Protein AF-A0A957LU60-F1 (afdb_monomer_lite)

Sequence (179 aa):
YGSWAEQVRGLVDQGLTSDADEWSALLQDFNEFRPDDMVVLGPYKIDQDSITESQMILNKNESSFMADWVNFDRIVNFNGETPDVTPLVLARQVDYATHGFPPATESQFIADGTRIIRGPLYTGPALYFNHAIHPFELPEFRQAMAYIIDRDENGFVSLAESGKRQVYMAGFADSVAEA

Radius of gyration: 26.27 Å; chains: 1; bounding box: 51×57×59 Å

Secondary structure (DSSP, 8-state):
-HH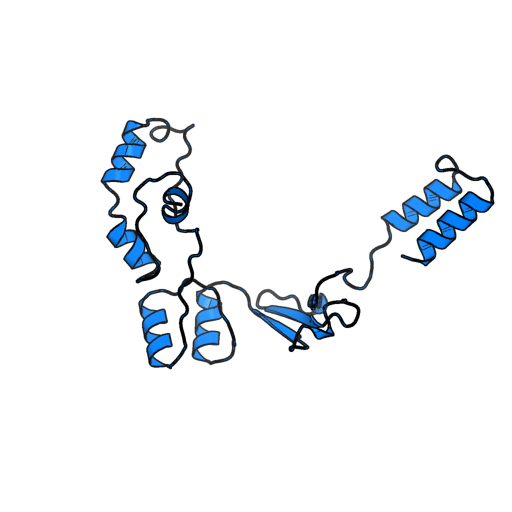HHHHHHHHHHTT--TTSHHHHHHHHHHHH---SS---SSSEEEEGGG--SSEEEEEE-TTSTTGGG---SEEEEE---HHHHHHHHHTT--S-------HHHHHHHHHTTPPP-----S--------TTSTTTT-HHHHHHHHHHS-HHHHHHHHHGGG----SS-SSS-HHHH--

pLDDT: mean 91.32, std 5.15, range [60.38, 97.81]

Foldseek 3Di:
DVVLVVLVVVCVVVVHDCPDPSNVVSVVVVVVDDDPADDDQDQWGWPPVQDDLFWTKIAGDPPHPCVVVDDDRMDIGTDQDQVSCLVCLVVVVDPDHDDQHFPVSVVVCVVVVNDDDQDDPFDDDDDDADLVDPPSVDPVVVVVVVVVDPQVVVQCRRRNVNRDGDDPPPVTHVVVVVD

Structure (mmCIF, N/CA/C/O backbone):
data_AF-A0A957LU60-F1
#
_entry.id   AF-A0A957LU60-F1
#
loop_
_atom_site.group_PDB
_atom_site.id
_atom_site.type_symbol
_atom_site.label_atom_id
_atom_site.label_alt_id
_atom_site.label_comp_id
_atom_site.label_asym_id
_atom_site.label_entity_id
_atom_site.label_seq_id
_atom_site.pdbx_PDB_ins_code
_atom_site.Cartn_x
_atom_site.Cartn_y
_atom_site.Cartn_z
_atom_site.occupancy
_atom_site.B_iso_or_equiv
_atom_site.auth_seq_id
_atom_site.auth_comp_id
_atom_site.auth_asym_id
_atom_site.auth_atom_id
_atom_site.pdbx_PDB_model_num
ATOM 1 N N . TYR A 1 1 ? -16.561 10.177 22.630 1.00 78.06 1 TYR A N 1
ATOM 2 C CA . TYR A 1 1 ? -16.797 11.636 22.555 1.00 78.06 1 TYR A CA 1
ATOM 3 C C . TYR A 1 1 ? -18.117 12.117 23.168 1.00 78.06 1 TYR A C 1
ATOM 5 O O . TYR A 1 1 ? -18.241 13.317 23.366 1.00 78.06 1 TYR A O 1
ATOM 13 N N . GLY A 1 2 ? -19.085 11.245 23.498 1.00 83.19 2 GLY A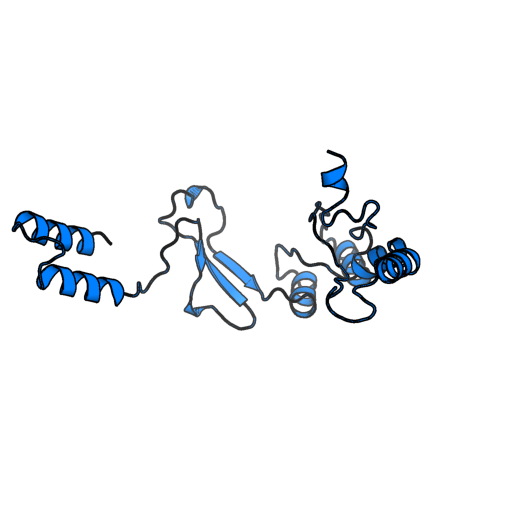 N 1
ATOM 14 C CA . GLY A 1 2 ? -20.378 11.680 24.061 1.00 83.19 2 GLY A CA 1
ATOM 15 C C . GLY A 1 2 ? -20.275 12.495 25.357 1.00 83.19 2 GLY A C 1
ATOM 16 O O . GLY A 1 2 ? -20.924 13.527 25.467 1.00 83.19 2 GLY A O 1
ATOM 17 N N . SER A 1 3 ? -19.383 12.109 26.274 1.00 88.62 3 SER A N 1
ATOM 18 C CA . SER A 1 3 ? -19.148 12.829 27.536 1.00 88.62 3 SER A CA 1
ATOM 19 C C . SER A 1 3 ? -18.702 14.282 27.334 1.00 88.62 3 SER A C 1
ATOM 21 O O . SER A 1 3 ? -19.222 15.177 27.989 1.00 88.62 3 SER A O 1
ATOM 23 N N . TRP A 1 4 ? -17.790 14.542 26.391 1.00 92.38 4 TRP A N 1
ATOM 24 C CA . TRP A 1 4 ? -17.350 15.902 26.053 1.00 92.38 4 TRP A CA 1
ATOM 25 C C . TRP A 1 4 ? -18.505 16.753 25.515 1.00 92.38 4 TRP A C 1
ATOM 27 O O . TRP A 1 4 ? -18.667 17.904 25.908 1.00 92.38 4 TRP A O 1
ATOM 37 N N . ALA A 1 5 ? -19.351 16.173 24.658 1.00 92.25 5 ALA A N 1
ATOM 38 C CA . ALA A 1 5 ? -20.526 16.862 24.131 1.00 92.25 5 ALA A CA 1
ATOM 39 C C . ALA A 1 5 ? -21.562 17.177 25.227 1.00 92.25 5 ALA A C 1
ATOM 41 O O . ALA A 1 5 ? -22.193 18.232 25.186 1.00 92.25 5 ALA A O 1
ATOM 42 N N . GLU A 1 6 ? -21.731 16.291 26.211 1.00 95.88 6 GLU A N 1
ATOM 43 C CA . GLU A 1 6 ? -22.584 16.528 27.382 1.00 95.88 6 GLU A CA 1
ATOM 44 C C . GLU A 1 6 ? -22.034 17.645 28.277 1.00 95.88 6 GLU A C 1
ATOM 46 O O . GLU A 1 6 ? -22.800 18.504 28.709 1.00 95.88 6 GLU A O 1
ATOM 51 N N . GLN A 1 7 ? -20.717 17.690 28.498 1.00 94.50 7 GLN A N 1
ATOM 52 C CA . GLN A 1 7 ? -20.067 18.752 29.275 1.00 94.50 7 GLN A CA 1
ATOM 53 C C . GLN A 1 7 ? -20.200 20.118 28.590 1.00 94.50 7 GLN A C 1
ATOM 55 O O . GLN A 1 7 ? -20.608 21.082 29.233 1.00 94.50 7 GLN A O 1
ATOM 60 N N . VAL A 1 8 ? -19.973 20.188 27.271 1.00 94.69 8 VAL A N 1
ATOM 61 C CA . VAL A 1 8 ? -20.220 21.408 26.483 1.00 94.69 8 VAL A CA 1
ATOM 62 C C . VAL A 1 8 ? -21.684 21.838 26.590 1.00 94.69 8 VAL A C 1
ATOM 64 O O . VAL A 1 8 ? -21.963 23.011 26.826 1.00 94.69 8 VAL A O 1
ATOM 67 N N . ARG A 1 9 ? -22.635 20.901 26.462 1.00 94.69 9 ARG A N 1
ATOM 68 C CA . ARG A 1 9 ? -24.067 21.206 26.603 1.00 94.69 9 ARG A CA 1
ATOM 69 C C . ARG A 1 9 ? -24.390 21.784 27.981 1.00 94.69 9 ARG A C 1
ATOM 71 O O . ARG A 1 9 ? -25.103 22.774 28.054 1.00 94.69 9 ARG A O 1
ATOM 78 N N . GLY A 1 10 ? -23.809 21.231 29.046 1.00 96.38 10 GLY A N 1
ATOM 79 C CA . GLY A 1 10 ? -23.979 21.745 30.404 1.00 96.38 10 GLY A CA 1
ATOM 80 C C . GLY A 1 10 ? -23.480 23.183 30.587 1.00 96.38 10 GLY A C 1
ATOM 81 O O . GLY A 1 10 ? -24.104 23.939 31.328 1.00 96.38 10 GLY A O 1
ATOM 82 N N . LEU A 1 11 ? -22.397 23.582 29.908 1.00 95.12 11 LEU A N 1
ATOM 83 C CA . LEU A 1 11 ? -21.920 24.973 29.910 1.00 95.12 11 LEU A CA 1
ATOM 84 C C . LEU A 1 11 ? -22.889 25.896 29.157 1.00 95.12 11 LEU A C 1
ATOM 86 O O . LEU A 1 11 ? -23.245 26.963 29.658 1.00 95.12 11 LEU A O 1
ATOM 90 N N . VAL A 1 12 ? -23.374 25.457 27.992 1.00 95.94 12 VAL A N 1
ATOM 91 C CA . VAL A 1 12 ? -24.359 26.210 27.197 1.00 95.94 12 VAL A CA 1
ATOM 92 C C . VAL A 1 12 ? -25.669 26.405 27.967 1.00 95.94 12 VAL A C 1
ATOM 94 O O . VAL A 1 12 ? -26.209 27.510 27.975 1.00 95.94 12 VAL A O 1
ATOM 97 N N . ASP A 1 13 ? -26.159 25.376 28.662 1.00 97.00 13 ASP A N 1
ATOM 98 C CA . ASP A 1 13 ? -27.391 25.443 29.463 1.00 97.00 13 ASP A CA 1
ATOM 99 C C . ASP A 1 13 ? -27.270 26.421 30.651 1.00 97.00 13 ASP A C 1
ATOM 101 O O . ASP A 1 13 ? -28.270 26.965 31.119 1.00 97.00 13 ASP A O 1
ATOM 105 N N . GLN A 1 14 ? -26.045 26.696 31.110 1.00 95.62 14 GLN A N 1
ATOM 106 C CA . GLN A 1 14 ? -25.737 27.719 32.119 1.00 95.62 14 GLN A CA 1
ATOM 107 C C . GLN A 1 14 ? -25.592 29.132 31.525 1.00 95.62 14 GLN A C 1
ATOM 109 O O . GLN A 1 14 ? -25.367 30.091 32.261 1.00 95.62 14 GLN A O 1
ATOM 114 N N . GLY A 1 15 ? -25.726 29.282 30.204 1.00 95.75 15 GLY A N 1
ATOM 115 C CA . GLY A 1 15 ? -25.523 30.543 29.491 1.00 95.75 15 GLY A CA 1
ATOM 116 C C . GLY A 1 15 ? -24.051 30.921 29.301 1.00 95.75 15 GLY A C 1
ATOM 117 O O . GLY A 1 15 ? -23.767 32.050 28.897 1.00 95.75 15 GLY A O 1
ATOM 118 N N . LEU A 1 16 ? -23.120 30.005 29.585 1.00 95.50 16 LEU A N 1
ATOM 119 C CA . LEU A 1 16 ? -21.695 30.216 29.353 1.00 95.50 16 LEU A CA 1
ATOM 120 C C . LEU A 1 16 ? -21.378 30.061 27.862 1.00 95.50 16 LEU A C 1
ATOM 122 O O . LEU A 1 16 ? -22.002 29.282 27.139 1.00 95.50 16 LEU A O 1
ATOM 126 N N . THR A 1 17 ? -20.396 30.828 27.400 1.00 93.12 17 THR A N 1
ATOM 127 C CA . THR A 1 17 ? -19.937 30.834 26.005 1.00 93.12 17 THR A CA 1
ATOM 128 C C . THR A 1 17 ? -18.465 30.435 25.935 1.00 93.12 17 THR A C 1
ATOM 130 O O . THR A 1 17 ? -17.842 30.167 26.962 1.00 93.12 17 THR A O 1
ATOM 133 N N . SER A 1 18 ? -17.888 30.419 24.731 1.00 90.31 18 SER A N 1
ATOM 134 C CA . SER A 1 18 ? -16.467 30.120 24.518 1.00 90.31 18 SER A CA 1
ATOM 135 C C . SER A 1 18 ? -15.497 31.070 25.224 1.00 90.31 18 SER A C 1
ATOM 137 O O . SER A 1 18 ? -14.320 30.744 25.324 1.00 90.31 18 SER A O 1
ATOM 139 N N . ASP A 1 19 ? -15.980 32.216 25.706 1.00 93.31 19 ASP A N 1
ATOM 140 C CA . ASP A 1 19 ? -15.178 33.209 26.425 1.00 93.31 19 ASP A CA 1
ATOM 141 C C . ASP A 1 19 ? -15.078 32.918 27.934 1.00 93.31 19 ASP A C 1
ATOM 143 O O . ASP A 1 19 ? -14.354 33.610 28.645 1.00 93.31 19 ASP A O 1
ATOM 147 N N . ALA A 1 20 ? -15.818 31.925 28.441 1.00 95.06 20 ALA A N 1
ATOM 148 C CA . ALA A 1 20 ? -15.781 31.538 29.847 1.00 95.06 20 ALA A CA 1
ATOM 149 C C . ALA A 1 20 ? -14.517 30.725 30.179 1.00 95.06 20 ALA A C 1
ATOM 151 O O . ALA A 1 20 ? -14.066 29.889 29.384 1.00 95.06 20 ALA A O 1
ATOM 152 N N . ASP A 1 21 ? -13.979 30.915 31.385 1.00 96.56 21 ASP A N 1
ATOM 153 C CA . ASP A 1 21 ? -12.805 30.178 31.869 1.00 96.56 21 ASP A CA 1
ATOM 154 C C . ASP A 1 21 ? -13.079 28.663 31.901 1.00 96.56 21 ASP A C 1
ATOM 156 O O . ASP A 1 21 ? -12.226 27.861 31.519 1.00 96.56 21 ASP A O 1
ATOM 160 N N . GLU A 1 22 ? -14.300 28.257 32.266 1.00 94.69 22 GLU A N 1
ATOM 161 C CA . GLU A 1 22 ? -14.736 26.858 32.293 1.00 94.69 22 GLU A CA 1
ATOM 162 C C . GLU A 1 22 ? -14.740 26.221 30.899 1.00 94.69 22 GLU A C 1
ATOM 164 O O . GLU A 1 22 ? -14.412 25.042 30.748 1.00 94.69 22 GLU A O 1
ATOM 169 N N . TRP A 1 23 ? -15.080 26.997 29.866 1.00 94.88 23 TRP A N 1
ATOM 170 C CA . TRP A 1 23 ? -15.023 26.523 28.486 1.00 94.88 23 TRP A CA 1
ATOM 171 C C . TRP A 1 23 ? -13.579 26.326 28.033 1.00 94.88 23 TRP A C 1
ATOM 173 O O . TRP A 1 23 ? -13.253 25.322 27.398 1.00 94.88 23 TRP A O 1
ATOM 183 N N . SER A 1 24 ? -12.704 27.271 28.380 1.00 95.12 24 SER A N 1
ATOM 184 C CA . SER A 1 24 ? -11.277 27.195 28.061 1.00 95.12 24 SER A CA 1
ATOM 185 C C . SER A 1 24 ? -10.608 25.994 28.734 1.00 95.12 24 SER A C 1
ATOM 187 O O . SER A 1 24 ? -9.848 25.280 28.080 1.00 95.12 24 SER A O 1
ATOM 189 N N . ALA A 1 25 ? -10.947 25.717 29.998 1.00 95.75 25 ALA A N 1
ATOM 190 C CA . ALA A 1 25 ? -10.473 24.538 30.722 1.00 95.75 25 ALA A CA 1
ATOM 191 C C . ALA A 1 25 ? -10.949 23.232 30.064 1.00 95.75 25 ALA A C 1
ATOM 193 O O . ALA A 1 25 ? -10.142 22.352 29.778 1.00 95.75 25 ALA A O 1
ATOM 194 N N . LEU A 1 26 ? -12.239 23.139 29.722 1.00 95.31 26 LEU A N 1
ATOM 195 C CA . LEU A 1 26 ? -12.796 21.969 29.040 1.00 95.31 26 LEU A CA 1
ATOM 196 C C . LEU A 1 26 ? -12.122 21.706 27.683 1.00 95.31 26 LEU A C 1
ATOM 198 O O . LEU A 1 26 ? -11.855 20.561 27.317 1.00 95.31 26 LEU A O 1
ATOM 202 N N . LEU A 1 27 ? -11.848 22.771 26.926 1.00 94.12 27 LEU A N 1
ATOM 203 C CA . LEU A 1 27 ? -11.143 22.681 25.652 1.00 94.12 27 LEU A CA 1
ATOM 204 C C . LEU A 1 27 ? -9.693 22.217 25.841 1.00 94.12 27 LEU A C 1
ATOM 206 O O . LEU A 1 27 ? -9.197 21.442 25.023 1.00 94.12 27 LEU A O 1
ATOM 210 N N . GLN A 1 28 ? -9.014 22.677 26.893 1.00 95.81 28 GLN A N 1
ATOM 211 C CA . GLN A 1 28 ? -7.673 22.209 27.226 1.00 95.81 28 GLN A CA 1
ATOM 212 C C . GLN A 1 28 ? -7.681 20.706 27.527 1.00 95.81 28 GLN A C 1
ATOM 214 O O . GLN A 1 28 ? -6.943 19.965 26.877 1.00 95.81 28 GLN A O 1
ATOM 219 N N . ASP A 1 29 ? -8.571 20.250 28.409 1.00 94.69 29 ASP A N 1
ATOM 220 C CA . ASP A 1 29 ? -8.698 18.832 28.757 1.00 94.69 29 ASP A CA 1
ATOM 221 C C . ASP A 1 29 ? -8.995 17.973 27.514 1.00 94.69 29 ASP A C 1
ATOM 223 O O . ASP A 1 29 ? -8.408 16.907 27.310 1.00 94.69 29 ASP A O 1
ATOM 227 N N . PHE A 1 30 ? -9.865 18.460 26.624 1.00 93.44 30 PHE A N 1
ATOM 228 C CA . PHE A 1 30 ? -10.160 17.791 25.359 1.00 93.44 30 PHE A CA 1
ATOM 229 C C . PHE A 1 30 ? -8.946 17.725 24.420 1.00 93.44 30 PHE A C 1
ATOM 231 O O . PHE A 1 30 ? -8.723 16.706 23.766 1.00 93.44 30 PHE A O 1
ATOM 238 N N . ASN A 1 31 ? -8.146 18.790 24.345 1.00 93.00 31 ASN A N 1
ATOM 239 C CA . ASN A 1 31 ? -6.935 18.824 23.523 1.00 93.00 31 ASN A CA 1
ATOM 240 C C . ASN A 1 31 ? -5.818 17.931 24.082 1.00 93.00 31 ASN A C 1
ATOM 242 O O . ASN A 1 31 ? -4.965 17.459 23.323 1.00 93.00 31 ASN A O 1
ATOM 246 N N . GLU A 1 32 ? -5.807 17.688 25.389 1.00 94.62 32 GLU A N 1
ATOM 247 C CA . GLU A 1 32 ? -4.876 16.777 26.059 1.00 94.62 32 GLU A CA 1
ATOM 248 C C . GLU A 1 32 ? -5.330 15.315 25.969 1.00 94.62 32 GLU A C 1
ATOM 250 O O . GLU A 1 32 ? -4.492 14.412 25.952 1.00 94.62 32 GLU A O 1
ATOM 255 N N . PHE A 1 33 ? -6.632 15.068 25.808 1.00 91.44 33 PHE A N 1
ATOM 256 C CA . PHE A 1 33 ? -7.184 13.727 25.656 1.00 91.44 33 PHE A CA 1
ATOM 257 C C . PHE A 1 33 ? -6.538 12.966 24.487 1.00 91.44 33 PHE A C 1
ATOM 259 O O . PHE A 1 33 ? -6.478 13.424 23.340 1.00 91.44 33 PHE A O 1
ATOM 266 N N . ARG A 1 34 ? -6.055 11.760 24.780 1.00 89.00 34 ARG A N 1
ATOM 267 C CA . ARG A 1 34 ? -5.577 10.783 23.800 1.00 89.00 34 ARG A CA 1
ATOM 268 C C . ARG A 1 34 ? -6.426 9.524 23.974 1.00 89.00 34 ARG A C 1
ATOM 270 O O . ARG A 1 34 ? -6.395 8.953 25.058 1.00 89.00 34 ARG A O 1
ATOM 277 N N . PRO A 1 35 ? -7.227 9.122 22.973 1.00 86.31 35 PRO A N 1
ATOM 278 C CA . PRO A 1 35 ? -7.961 7.864 23.042 1.00 86.31 35 PRO A CA 1
ATOM 279 C C . PRO A 1 35 ? -7.003 6.675 23.192 1.00 86.31 35 PRO A C 1
ATOM 281 O O . PRO A 1 35 ? -6.009 6.612 22.472 1.00 86.31 35 PRO A O 1
ATOM 284 N N . ASP A 1 36 ? -7.336 5.724 24.068 1.00 84.06 36 ASP A N 1
ATOM 285 C CA . ASP A 1 36 ? -6.558 4.485 24.235 1.00 84.06 36 ASP A CA 1
ATOM 286 C C . ASP A 1 36 ? -6.695 3.544 23.025 1.00 84.06 36 ASP A C 1
ATOM 288 O O . ASP A 1 36 ? -5.788 2.781 22.707 1.00 84.06 36 ASP A O 1
ATOM 292 N N . ASP A 1 37 ? -7.836 3.609 22.332 1.00 85.56 37 ASP A N 1
ATOM 293 C CA . ASP A 1 37 ? -8.132 2.810 21.143 1.00 85.56 37 ASP A CA 1
ATOM 294 C C . ASP A 1 37 ? -8.248 3.698 19.897 1.00 85.56 37 ASP A C 1
ATOM 296 O O . ASP A 1 37 ? -8.671 4.858 19.948 1.00 85.56 37 ASP A O 1
ATOM 300 N N . MET A 1 38 ? -7.896 3.135 18.746 1.00 87.44 38 MET A N 1
ATOM 301 C CA . MET A 1 38 ? -7.891 3.848 17.481 1.00 87.44 38 MET A CA 1
ATOM 302 C C . MET A 1 38 ? -9.325 4.133 17.006 1.00 87.44 38 MET A C 1
ATOM 304 O O . MET A 1 38 ? -10.141 3.230 16.797 1.00 87.44 38 MET A O 1
ATOM 308 N N . VAL A 1 39 ? -9.625 5.412 16.770 1.00 87.94 39 VAL A N 1
ATOM 309 C CA . VAL A 1 39 ? -10.921 5.853 16.239 1.00 87.94 39 VAL A CA 1
ATOM 310 C C . VAL A 1 39 ? -10.889 5.791 14.714 1.00 87.94 39 VAL A C 1
ATOM 312 O O . VAL A 1 39 ? -10.329 6.665 14.057 1.00 87.94 39 VAL A O 1
ATOM 315 N N . VAL A 1 40 ? -11.510 4.761 14.140 1.00 91.12 40 VAL A N 1
ATOM 316 C CA . VAL A 1 40 ? -11.615 4.576 12.684 1.00 91.12 40 VAL A CA 1
ATOM 317 C C . VAL A 1 40 ? -13.019 4.183 12.263 1.00 91.12 40 VAL A C 1
ATOM 319 O O . VAL A 1 40 ? -13.752 3.519 12.994 1.00 91.12 40 VAL A O 1
ATOM 322 N N . LEU A 1 41 ? -13.369 4.576 11.039 1.00 92.38 41 LEU A N 1
ATOM 323 C CA . LEU A 1 41 ? -14.628 4.212 10.393 1.00 92.38 41 LEU A CA 1
ATOM 324 C C . LEU A 1 41 ? -14.527 2.886 9.620 1.00 92.38 41 LEU A C 1
ATOM 326 O O . LEU A 1 41 ? -15.527 2.190 9.446 1.00 92.38 41 LEU A O 1
ATOM 330 N N . GLY A 1 42 ? -13.324 2.548 9.149 1.00 95.12 42 GLY A N 1
ATOM 331 C CA . GLY A 1 42 ? -13.076 1.367 8.327 1.00 95.12 42 GLY A CA 1
ATOM 332 C C . GLY A 1 42 ? -13.306 0.039 9.062 1.00 95.12 42 GLY A C 1
ATOM 333 O O . GLY A 1 42 ? -13.430 0.021 10.292 1.00 95.12 42 GLY A O 1
ATOM 334 N N . PRO A 1 43 ? -13.337 -1.079 8.314 1.00 96.88 43 PRO A N 1
ATOM 335 C CA . PRO A 1 43 ? -13.664 -2.403 8.843 1.00 96.88 43 PRO A CA 1
ATOM 336 C C . PRO A 1 43 ? -12.571 -3.022 9.720 1.00 96.88 43 PRO A C 1
ATOM 338 O O . PRO A 1 43 ? -12.817 -4.061 10.321 1.00 96.88 43 PRO A O 1
ATOM 341 N N . TYR A 1 44 ? -11.388 -2.411 9.821 1.00 96.81 44 TYR A N 1
ATOM 342 C CA . TYR A 1 44 ? -10.284 -2.908 10.640 1.00 96.81 44 TYR A CA 1
ATOM 343 C C . TYR A 1 44 ? -9.610 -1.786 11.429 1.00 96.81 44 TYR A C 1
ATOM 345 O O . TYR A 1 44 ? -9.581 -0.632 10.994 1.00 96.81 44 TYR A O 1
ATOM 353 N N . LYS A 1 45 ? -9.032 -2.157 12.570 1.00 95.56 45 LYS A N 1
ATOM 354 C CA . LYS A 1 45 ? -8.186 -1.341 13.436 1.00 95.56 45 LYS A CA 1
ATOM 355 C C . LYS A 1 45 ? -6.791 -1.940 13.510 1.00 95.56 45 LYS A C 1
ATOM 357 O O . LYS A 1 45 ? -6.662 -3.148 13.662 1.00 95.56 45 LYS A O 1
ATOM 362 N N . ILE A 1 46 ? -5.767 -1.097 13.456 1.00 95.38 46 ILE A N 1
ATOM 363 C CA . ILE A 1 46 ? -4.399 -1.484 13.785 1.00 95.38 46 ILE A CA 1
ATOM 364 C C . ILE A 1 46 ? -4.332 -1.790 15.281 1.00 95.38 46 ILE A C 1
ATOM 366 O O . ILE A 1 46 ? -4.758 -0.986 16.109 1.00 95.38 46 ILE A O 1
ATOM 370 N N . ASP A 1 47 ? -3.784 -2.951 15.599 1.00 94.50 47 ASP A N 1
ATOM 371 C CA . ASP A 1 47 ? -3.359 -3.318 16.939 1.00 94.50 47 ASP A CA 1
ATOM 372 C C . ASP A 1 47 ? -2.012 -2.638 17.215 1.00 94.50 47 ASP A C 1
ATOM 374 O O . ASP A 1 47 ? -0.983 -3.045 16.671 1.00 94.50 47 ASP A O 1
ATOM 378 N N . GLN A 1 48 ? -2.026 -1.550 17.987 1.00 91.38 48 GLN A N 1
ATOM 379 C CA . GLN A 1 48 ? -0.845 -0.702 18.193 1.00 91.38 48 GLN A CA 1
ATOM 380 C C . GLN A 1 48 ? 0.314 -1.466 18.847 1.00 91.38 48 GLN A C 1
ATOM 382 O O . GLN A 1 48 ? 1.466 -1.253 18.474 1.00 91.38 48 GLN A O 1
ATOM 387 N N . ASP A 1 49 ? 0.010 -2.410 19.741 1.00 93.00 49 ASP A N 1
ATOM 388 C CA . ASP A 1 49 ? 1.013 -3.213 20.448 1.00 93.00 49 ASP A CA 1
ATOM 389 C C . ASP A 1 49 ? 1.661 -4.272 19.542 1.00 93.00 49 ASP A C 1
ATOM 391 O O . ASP A 1 49 ? 2.718 -4.818 19.858 1.00 93.00 49 ASP A O 1
ATOM 395 N N . SER A 1 50 ? 1.044 -4.567 18.394 1.00 94.94 50 SER A N 1
ATOM 396 C CA . SER A 1 50 ? 1.555 -5.539 17.424 1.00 94.94 50 SER A CA 1
ATOM 397 C C . SER A 1 50 ? 2.583 -4.972 16.442 1.00 94.94 50 SER A C 1
ATOM 399 O O . SER A 1 50 ? 3.159 -5.736 15.663 1.00 94.94 50 SER A O 1
ATOM 401 N N . ILE A 1 51 ? 2.781 -3.649 16.428 1.00 94.94 51 ILE A N 1
ATOM 402 C CA . ILE A 1 51 ? 3.645 -2.983 15.453 1.00 94.94 51 ILE A CA 1
ATOM 403 C C . ILE A 1 51 ? 5.106 -3.311 15.762 1.00 94.94 51 ILE A C 1
ATOM 405 O O . ILE A 1 51 ? 5.638 -2.997 16.824 1.00 94.94 51 ILE A O 1
ATOM 409 N N . THR A 1 52 ? 5.770 -3.910 14.783 1.00 95.00 52 THR A N 1
ATOM 410 C CA . THR A 1 52 ? 7.195 -4.244 14.811 1.00 95.00 52 THR A CA 1
ATOM 411 C C . THR A 1 52 ? 7.839 -3.841 13.488 1.00 95.00 52 THR A C 1
ATOM 413 O O . THR A 1 52 ? 7.151 -3.454 12.544 1.00 95.00 52 THR A O 1
ATOM 416 N N . GLU A 1 53 ? 9.162 -3.970 13.379 1.00 91.06 53 GLU A N 1
ATOM 417 C CA . GLU A 1 53 ? 9.854 -3.779 12.098 1.00 91.06 53 GLU A CA 1
ATOM 418 C C . GLU A 1 53 ? 9.420 -4.798 11.033 1.00 91.06 53 GLU A C 1
ATOM 420 O O . GLU A 1 53 ? 9.530 -4.514 9.845 1.00 91.06 53 GLU A O 1
ATOM 425 N N . SER A 1 54 ? 8.924 -5.975 11.4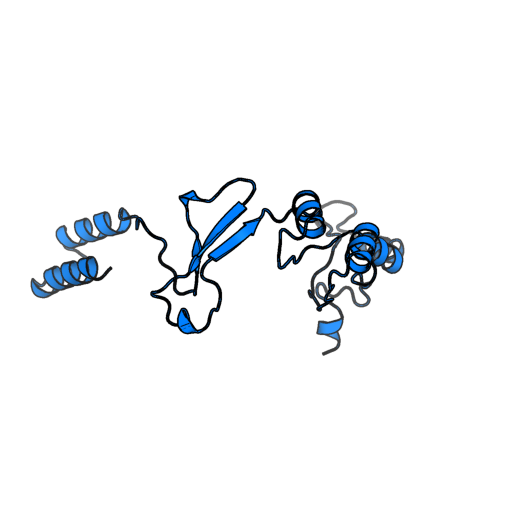30 1.00 91.50 54 SER A N 1
ATOM 426 C CA . SER A 1 54 ? 8.589 -7.058 10.501 1.00 91.50 54 SER A CA 1
ATOM 427 C C . SER A 1 54 ? 7.110 -7.138 10.141 1.00 91.50 54 SER A C 1
ATOM 429 O O . SER A 1 54 ? 6.787 -7.661 9.076 1.00 91.50 54 SER A O 1
ATOM 431 N N . GLN A 1 55 ? 6.206 -6.673 11.005 1.00 94.25 55 GLN A N 1
ATOM 432 C CA . GLN A 1 55 ? 4.767 -6.783 10.777 1.00 94.25 55 GLN A CA 1
ATOM 433 C C . GLN A 1 55 ? 3.930 -5.843 11.653 1.00 94.25 55 GLN A C 1
ATOM 435 O O . GLN A 1 55 ? 4.387 -5.345 12.682 1.00 94.25 55 GLN A O 1
ATOM 440 N N . MET A 1 56 ? 2.660 -5.703 11.275 1.00 96.38 56 MET A N 1
ATOM 441 C CA . MET A 1 56 ? 1.577 -5.185 12.108 1.00 96.38 56 MET A CA 1
ATOM 442 C C . MET A 1 56 ? 0.311 -6.032 11.942 1.00 96.38 56 MET A C 1
ATOM 444 O O . MET A 1 56 ? 0.072 -6.627 10.888 1.00 96.38 56 MET A O 1
ATOM 448 N N . ILE A 1 57 ? -0.524 -6.070 12.975 1.00 97.56 57 ILE A N 1
ATOM 449 C CA . ILE A 1 57 ? -1.816 -6.756 12.974 1.00 97.56 57 ILE A CA 1
ATOM 450 C C . ILE A 1 57 ? -2.929 -5.725 12.825 1.00 97.56 57 ILE A C 1
ATOM 452 O O . ILE A 1 57 ? -2.936 -4.683 13.480 1.00 97.56 57 ILE A O 1
ATOM 456 N N . LEU A 1 58 ? -3.900 -6.037 11.971 1.00 97.06 58 LEU A N 1
ATOM 457 C CA . LEU A 1 58 ? -5.162 -5.324 11.895 1.00 97.06 58 LEU A CA 1
ATOM 458 C C . LEU A 1 58 ? -6.279 -6.271 12.339 1.00 97.06 58 LEU A C 1
ATOM 460 O O . LEU A 1 58 ? -6.484 -7.319 11.728 1.00 97.06 58 LEU A O 1
ATOM 464 N N . ASN A 1 59 ? -7.000 -5.913 13.396 1.00 97.19 59 ASN A N 1
ATOM 465 C CA . ASN A 1 59 ? -8.154 -6.660 13.896 1.00 97.19 59 ASN A CA 1
ATOM 466 C C . ASN A 1 59 ? -9.450 -6.027 13.376 1.00 97.19 59 ASN A C 1
ATOM 468 O O . ASN A 1 59 ? -9.523 -4.813 13.180 1.00 97.19 59 ASN A O 1
ATOM 472 N N . LYS A 1 60 ? -10.483 -6.834 13.147 1.00 97.12 60 LYS A N 1
ATOM 473 C CA . LYS A 1 60 ? -11.791 -6.360 12.692 1.00 97.12 60 LYS A CA 1
ATOM 474 C C . LYS A 1 60 ? -12.380 -5.326 13.656 1.00 97.12 60 LYS A C 1
ATOM 476 O O . LYS A 1 60 ? -12.336 -5.464 14.876 1.00 97.12 60 LYS A O 1
ATOM 481 N N . ASN A 1 61 ? -12.937 -4.263 13.088 1.00 96.00 61 ASN A N 1
ATOM 482 C CA . ASN A 1 61 ? -13.660 -3.230 13.808 1.00 96.00 61 ASN A CA 1
ATOM 483 C C . ASN A 1 61 ? -15.145 -3.589 13.860 1.00 96.00 61 ASN A C 1
ATOM 485 O O . ASN A 1 61 ? -15.903 -3.197 12.974 1.00 96.00 61 ASN A O 1
ATOM 489 N N . GLU A 1 62 ? -15.570 -4.269 14.921 1.00 94.56 62 GLU A N 1
ATOM 490 C CA . GLU A 1 62 ? -16.973 -4.685 15.090 1.00 94.56 62 GLU A CA 1
ATOM 491 C C . GLU A 1 62 ? -17.967 -3.514 15.162 1.00 94.56 62 GLU A C 1
ATOM 493 O O . GLU A 1 62 ? -19.161 -3.691 14.949 1.00 94.56 62 GLU A O 1
ATOM 498 N N . SER A 1 63 ? -17.490 -2.296 15.438 1.00 92.62 63 SER A N 1
ATOM 499 C CA . SER A 1 63 ? -18.328 -1.090 15.438 1.00 92.62 63 SER A CA 1
ATOM 500 C C . SER A 1 63 ? -18.467 -0.427 14.062 1.00 92.62 63 SER A C 1
ATOM 502 O O . SER A 1 63 ? -19.224 0.533 13.913 1.00 92.62 63 SER A O 1
ATOM 504 N N . SER A 1 64 ? -17.729 -0.898 13.052 1.00 95.19 64 SER A N 1
ATOM 505 C CA . SER A 1 64 ? -17.824 -0.365 11.695 1.00 95.19 64 SER A CA 1
ATOM 506 C C . SER A 1 64 ? -19.141 -0.781 11.049 1.00 95.19 64 SER A C 1
ATOM 508 O O . SER A 1 64 ? -19.545 -1.936 11.121 1.00 95.19 64 SER A O 1
ATOM 510 N N . PHE A 1 65 ? -19.758 0.123 10.290 1.00 93.94 65 PHE A N 1
ATOM 511 C CA . PHE A 1 65 ? -20.888 -0.240 9.429 1.00 93.94 65 PHE A CA 1
ATOM 512 C C . PHE A 1 65 ? -20.502 -1.244 8.323 1.00 93.94 65 PHE A C 1
ATOM 514 O O . PHE A 1 65 ? -21.377 -1.834 7.699 1.00 93.94 65 PHE A O 1
ATOM 521 N N . MET A 1 66 ? -19.198 -1.418 8.069 1.00 96.38 66 MET A N 1
ATOM 522 C CA . MET A 1 66 ? -18.645 -2.394 7.129 1.00 96.38 66 MET A CA 1
ATOM 523 C C . MET A 1 66 ? -18.274 -3.729 7.800 1.00 96.38 66 MET A C 1
ATOM 525 O O . MET A 1 66 ? -17.724 -4.599 7.127 1.00 96.38 66 MET A O 1
ATOM 529 N N . ALA A 1 67 ? -18.530 -3.911 9.103 1.00 95.69 67 ALA A N 1
ATOM 530 C CA . ALA A 1 67 ? -18.143 -5.123 9.832 1.00 95.69 67 ALA A CA 1
ATOM 531 C C . ALA A 1 67 ? -18.758 -6.394 9.219 1.00 95.69 67 ALA A C 1
ATOM 533 O O . ALA A 1 67 ? -18.078 -7.410 9.094 1.00 95.69 67 ALA A O 1
ATOM 534 N N . ASP A 1 68 ? -20.003 -6.318 8.749 1.00 95.44 68 ASP A N 1
ATOM 535 C CA . ASP A 1 68 ? -20.696 -7.444 8.108 1.00 95.44 68 ASP A CA 1
ATOM 536 C C . ASP A 1 68 ? -20.319 -7.634 6.627 1.00 95.44 68 ASP A C 1
ATOM 538 O O . ASP A 1 68 ? -20.762 -8.585 5.987 1.00 95.44 68 ASP A O 1
ATOM 542 N N . TRP A 1 69 ? -19.531 -6.721 6.047 1.00 95.56 69 TRP A N 1
ATOM 543 C CA . TRP A 1 69 ? -19.107 -6.799 4.641 1.00 95.56 69 TRP A CA 1
ATOM 544 C C . TRP A 1 69 ? -17.780 -7.531 4.472 1.00 95.56 69 TRP A C 1
ATOM 546 O O . TRP A 1 69 ? -17.447 -7.963 3.368 1.00 95.56 69 TRP A O 1
ATOM 556 N N . VAL A 1 70 ? -16.998 -7.629 5.547 1.00 95.56 70 VAL A N 1
ATOM 557 C CA . VAL A 1 70 ? -15.680 -8.256 5.529 1.00 95.56 70 VAL A CA 1
ATOM 558 C C . VAL A 1 70 ? -15.736 -9.665 6.105 1.00 95.56 70 VAL A C 1
ATOM 560 O O . VAL A 1 70 ? -16.440 -9.932 7.073 1.00 95.56 70 VAL A O 1
ATOM 563 N N . ASN A 1 71 ? -14.960 -10.567 5.503 1.00 95.25 71 ASN A N 1
ATOM 564 C CA . ASN A 1 71 ? -14.970 -11.994 5.842 1.00 95.25 71 ASN A CA 1
ATOM 565 C C . ASN A 1 71 ? -13.798 -12.428 6.734 1.00 95.25 71 ASN A C 1
ATOM 567 O O . ASN A 1 71 ? -13.719 -13.600 7.091 1.00 95.25 71 ASN A O 1
ATOM 571 N N . PHE A 1 72 ? -12.868 -11.523 7.049 1.00 95.56 72 PHE A N 1
ATOM 572 C CA . PHE A 1 72 ? -11.704 -11.823 7.878 1.00 95.56 72 PHE A CA 1
ATOM 57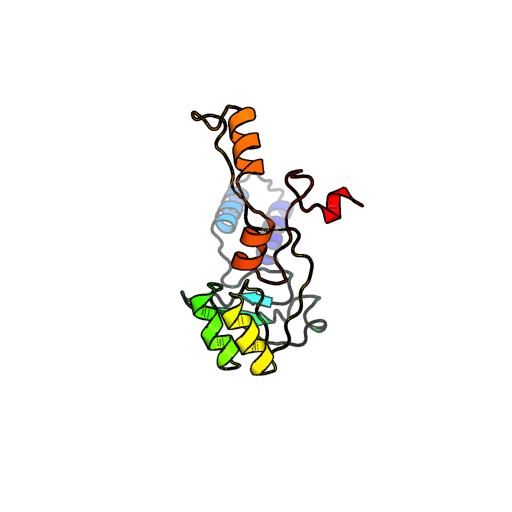3 C C . PHE A 1 72 ? -11.802 -11.070 9.201 1.00 95.56 72 PHE A C 1
ATOM 575 O O . PHE A 1 72 ? -12.153 -9.892 9.224 1.00 95.56 72 PHE A O 1
ATOM 582 N N . ASP A 1 73 ? -11.434 -11.738 10.290 1.00 96.94 73 ASP A N 1
ATOM 583 C CA . ASP A 1 73 ? -11.387 -11.118 11.620 1.00 96.94 73 ASP A CA 1
ATOM 584 C C . ASP A 1 73 ? -10.029 -10.462 11.901 1.00 96.94 73 ASP A C 1
ATOM 586 O O . ASP A 1 73 ? -9.904 -9.581 12.754 1.00 96.94 73 ASP A O 1
ATOM 590 N N . ARG A 1 74 ? -8.993 -10.897 11.178 1.00 96.94 74 ARG A N 1
ATOM 591 C CA . ARG A 1 74 ? -7.614 -10.455 11.358 1.00 96.94 74 ARG A CA 1
ATOM 592 C C . ARG A 1 74 ? -6.857 -10.446 10.040 1.00 96.94 74 ARG A C 1
ATOM 594 O O . ARG A 1 74 ? -6.946 -11.390 9.261 1.00 96.94 74 ARG A O 1
ATOM 601 N N . ILE A 1 75 ? -6.046 -9.413 9.860 1.00 96.94 75 ILE A N 1
ATOM 602 C CA . ILE A 1 75 ? -5.045 -9.304 8.803 1.00 96.94 75 ILE A CA 1
ATOM 603 C C . ILE A 1 75 ? -3.679 -9.193 9.478 1.00 96.94 75 ILE A C 1
ATOM 605 O O . ILE A 1 75 ? -3.487 -8.367 10.370 1.00 96.94 75 ILE A O 1
ATOM 609 N N . VAL A 1 76 ? -2.729 -10.020 9.045 1.00 96.69 76 VAL A N 1
ATOM 610 C CA . VAL A 1 76 ? -1.313 -9.861 9.388 1.00 96.69 76 VAL A CA 1
ATOM 611 C C . VAL A 1 76 ? -0.647 -9.187 8.201 1.00 96.69 76 VAL A C 1
ATOM 613 O O . VAL A 1 76 ? -0.600 -9.752 7.111 1.00 96.69 76 VAL A O 1
ATOM 616 N N . ASN A 1 77 ? -0.181 -7.960 8.400 1.00 95.50 77 ASN A N 1
ATOM 617 C CA . ASN A 1 77 ? 0.514 -7.205 7.374 1.00 95.50 77 ASN A CA 1
ATOM 618 C C . ASN A 1 77 ? 2.017 -7.249 7.644 1.00 95.50 77 ASN A C 1
ATOM 620 O O . ASN A 1 77 ? 2.485 -6.635 8.601 1.00 95.50 77 ASN A O 1
ATOM 624 N N . PHE A 1 78 ? 2.757 -7.974 6.812 1.00 94.19 78 PHE A N 1
ATOM 625 C CA . PHE A 1 78 ? 4.215 -8.036 6.881 1.00 94.19 78 PHE A CA 1
ATOM 626 C C . PHE A 1 78 ? 4.852 -6.778 6.276 1.00 94.19 78 PHE A C 1
ATOM 628 O O . PHE A 1 78 ? 4.228 -6.072 5.482 1.00 94.19 78 PHE A O 1
ATOM 635 N N . ASN A 1 79 ? 6.099 -6.497 6.653 1.00 87.62 79 ASN A N 1
ATOM 636 C CA . ASN A 1 79 ? 6.907 -5.449 6.041 1.00 87.62 79 ASN A CA 1
ATOM 637 C C . ASN A 1 79 ? 7.002 -5.682 4.523 1.00 87.62 79 ASN A C 1
ATOM 639 O O . ASN A 1 79 ? 7.129 -6.819 4.076 1.00 87.62 79 ASN A O 1
ATOM 643 N N . GLY A 1 80 ? 6.879 -4.603 3.751 1.00 82.44 80 GLY A N 1
ATOM 644 C CA . GLY A 1 80 ? 6.674 -4.626 2.306 1.00 82.44 80 GLY A CA 1
ATOM 645 C C . GLY A 1 80 ? 7.942 -4.588 1.453 1.00 82.44 80 GLY A C 1
ATOM 646 O O . GLY A 1 80 ? 7.857 -4.275 0.267 1.00 82.44 80 GLY A O 1
ATOM 647 N N . GLU A 1 81 ? 9.126 -4.849 2.004 1.00 87.75 81 GLU A N 1
ATOM 648 C CA . GLU A 1 81 ? 10.325 -4.944 1.172 1.00 87.75 81 GLU A CA 1
ATOM 649 C C . GLU A 1 81 ? 10.385 -6.292 0.439 1.00 87.75 81 GLU A C 1
ATOM 651 O O . GLU A 1 81 ? 10.176 -7.371 0.999 1.00 87.75 81 GLU A O 1
ATOM 656 N N . THR A 1 82 ? 10.694 -6.239 -0.860 1.00 89.00 82 THR A N 1
ATOM 657 C CA . THR A 1 82 ? 10.730 -7.425 -1.737 1.00 89.00 82 THR A CA 1
ATOM 658 C C . THR A 1 82 ? 11.591 -8.580 -1.190 1.00 89.00 82 THR A C 1
ATOM 660 O O . THR A 1 82 ? 11.118 -9.723 -1.240 1.00 89.00 82 THR A O 1
ATOM 663 N N . PRO A 1 83 ? 12.820 -8.364 -0.667 1.00 89.19 83 PRO A N 1
ATOM 664 C CA . PRO A 1 83 ? 13.617 -9.456 -0.100 1.00 89.19 83 PRO A CA 1
ATOM 665 C C . PRO A 1 83 ? 12.986 -10.103 1.140 1.00 89.19 83 PRO A C 1
ATOM 667 O O . PRO A 1 83 ? 13.181 -11.302 1.337 1.00 89.19 83 PRO A O 1
ATOM 670 N N . ASP A 1 84 ? 12.204 -9.360 1.924 1.00 90.19 84 ASP A N 1
ATOM 671 C CA . ASP A 1 84 ? 11.577 -9.863 3.149 1.00 90.19 84 ASP A CA 1
ATOM 672 C C . ASP A 1 84 ? 10.318 -10.682 2.837 1.00 90.19 84 ASP A C 1
ATOM 674 O O . ASP A 1 84 ? 10.088 -11.741 3.424 1.00 90.19 84 ASP A O 1
ATOM 678 N N . VAL A 1 85 ? 9.529 -10.250 1.847 1.00 92.50 85 VAL A N 1
ATOM 679 C CA . VAL A 1 85 ? 8.271 -10.921 1.472 1.00 92.50 85 VAL A CA 1
ATOM 680 C C . VAL A 1 85 ? 8.492 -12.129 0.561 1.00 92.50 85 VAL A C 1
ATOM 682 O O . VAL A 1 85 ? 7.721 -13.089 0.615 1.00 92.50 85 VAL A O 1
ATOM 685 N N . THR A 1 86 ? 9.550 -12.139 -0.257 1.00 92.44 86 THR A N 1
ATOM 686 C CA . THR A 1 86 ? 9.859 -13.263 -1.164 1.00 92.44 86 THR A CA 1
ATOM 687 C C . THR A 1 86 ? 9.863 -14.635 -0.464 1.00 92.44 86 THR A C 1
ATOM 689 O O . THR A 1 86 ? 9.143 -15.526 -0.929 1.00 92.44 86 THR A O 1
ATOM 692 N N . PRO A 1 87 ? 10.606 -14.854 0.643 1.00 92.31 87 PRO A N 1
ATOM 693 C CA . PRO A 1 87 ? 10.591 -16.143 1.333 1.00 92.31 87 PRO A CA 1
ATOM 694 C C . PRO A 1 87 ? 9.220 -16.486 1.928 1.00 92.31 87 PRO A C 1
ATOM 696 O O . PRO A 1 87 ? 8.861 -17.662 1.947 1.00 92.31 87 PRO A O 1
ATOM 699 N N . LEU A 1 88 ? 8.427 -15.496 2.355 1.00 93.38 88 LEU A N 1
ATOM 700 C CA . LEU A 1 88 ? 7.076 -15.728 2.878 1.00 93.38 88 LEU A CA 1
ATOM 701 C C . LEU A 1 88 ? 6.129 -16.248 1.789 1.00 93.38 88 LEU A C 1
ATOM 703 O O . LEU A 1 88 ? 5.354 -17.171 2.042 1.00 93.38 88 LEU A O 1
ATOM 707 N N . VAL A 1 89 ? 6.223 -15.706 0.569 1.00 93.44 89 VAL A N 1
ATOM 708 C CA . VAL A 1 89 ? 5.446 -16.189 -0.587 1.00 93.44 89 VAL A CA 1
ATOM 709 C C . VAL A 1 89 ? 5.860 -17.615 -0.947 1.00 93.44 89 VAL A C 1
ATOM 711 O O . VAL A 1 89 ? 4.997 -18.480 -1.074 1.00 93.44 89 VAL A O 1
ATOM 714 N N . LEU A 1 90 ? 7.169 -17.890 -1.046 1.00 91.81 90 LEU A N 1
ATOM 715 C CA . LEU A 1 90 ? 7.682 -19.239 -1.337 1.00 91.81 90 LEU A CA 1
ATOM 716 C C . LEU A 1 90 ? 7.272 -20.265 -0.271 1.00 91.81 90 LEU A C 1
ATOM 718 O O . LEU A 1 90 ? 7.029 -21.427 -0.586 1.00 91.81 90 LEU A O 1
ATOM 722 N N . ALA A 1 91 ? 7.183 -19.845 0.991 1.00 93.31 91 ALA A N 1
ATOM 723 C CA . ALA A 1 91 ? 6.749 -20.690 2.098 1.00 93.31 91 ALA A CA 1
ATOM 724 C C . ALA A 1 91 ? 5.216 -20.799 2.229 1.00 93.31 91 ALA A C 1
ATOM 726 O O . ALA A 1 91 ? 4.743 -21.478 3.142 1.00 93.31 91 ALA A O 1
ATOM 727 N N . ARG A 1 92 ? 4.442 -20.136 1.352 1.00 92.06 92 ARG A N 1
ATOM 728 C CA . ARG A 1 92 ? 2.973 -20.003 1.428 1.00 92.06 92 ARG A CA 1
ATOM 729 C C . ARG A 1 92 ? 2.475 -19.492 2.786 1.00 92.06 92 ARG A C 1
ATOM 731 O O . ARG A 1 92 ? 1.457 -19.946 3.297 1.00 92.06 92 ARG A O 1
ATOM 738 N N . GLN A 1 93 ? 3.213 -18.553 3.374 1.00 93.25 93 GLN A N 1
ATOM 739 C CA . GLN A 1 93 ? 2.866 -17.898 4.641 1.00 93.25 93 GLN A CA 1
ATOM 740 C C . GLN A 1 93 ? 2.092 -16.588 4.444 1.00 93.25 93 GLN A C 1
ATOM 742 O O . GLN A 1 93 ? 1.661 -15.981 5.420 1.00 93.25 93 GLN A O 1
ATOM 747 N N . VAL A 1 94 ? 1.913 -16.156 3.193 1.00 93.62 94 VAL A N 1
ATOM 748 C CA . VAL A 1 94 ? 1.099 -14.996 2.819 1.00 93.62 94 VAL A CA 1
ATOM 749 C C . VAL A 1 94 ? 0.065 -15.390 1.775 1.00 93.62 94 VAL A C 1
ATOM 751 O O . VAL A 1 94 ? 0.370 -16.107 0.821 1.00 93.62 94 VAL A O 1
ATOM 754 N N . ASP A 1 95 ? -1.151 -14.880 1.941 1.00 93.50 95 ASP A N 1
ATOM 755 C CA . ASP A 1 95 ? -2.254 -15.110 1.005 1.00 93.50 95 ASP A CA 1
ATOM 756 C C . ASP A 1 95 ? -2.214 -14.156 -0.199 1.00 93.50 95 ASP A C 1
ATOM 758 O O . ASP A 1 95 ? -2.765 -14.451 -1.262 1.00 93.50 95 ASP A O 1
ATOM 762 N N . TYR A 1 96 ? -1.580 -12.989 -0.037 1.00 92.56 96 TYR A N 1
ATOM 763 C CA . TYR A 1 96 ? -1.572 -11.923 -1.033 1.00 92.56 96 TYR A CA 1
ATOM 764 C C . TYR A 1 96 ? -0.324 -11.037 -0.921 1.00 92.56 96 TYR A C 1
ATOM 766 O O . TYR A 1 96 ? 0.101 -10.686 0.177 1.00 92.56 96 TYR A O 1
ATOM 774 N N . ALA A 1 97 ? 0.244 -10.652 -2.067 1.00 92.62 97 ALA A N 1
ATOM 775 C CA . ALA A 1 97 ? 1.400 -9.765 -2.170 1.00 92.62 97 ALA A CA 1
ATOM 776 C C . ALA A 1 97 ? 1.259 -8.849 -3.398 1.00 92.62 97 ALA A C 1
ATOM 778 O O . ALA A 1 97 ? 0.859 -9.304 -4.468 1.00 92.62 97 ALA A O 1
ATOM 779 N N . THR A 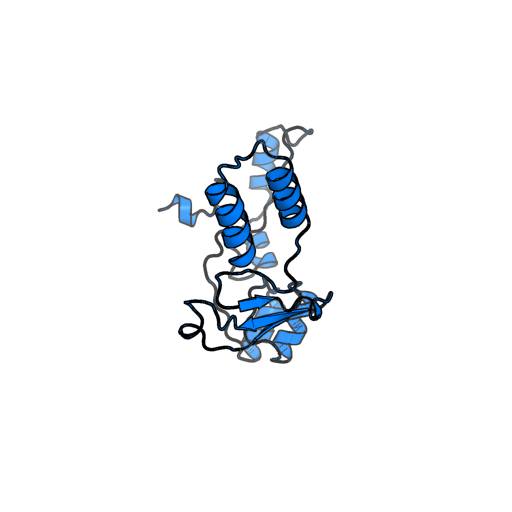1 98 ? 1.618 -7.569 -3.255 1.00 89.19 98 THR A N 1
ATOM 780 C CA . THR A 1 98 ? 1.508 -6.540 -4.314 1.00 89.19 98 THR A CA 1
ATOM 781 C C . THR A 1 98 ? 2.861 -6.079 -4.864 1.00 89.19 98 THR A C 1
ATOM 783 O O . THR A 1 98 ? 2.946 -5.038 -5.511 1.00 89.19 98 THR A O 1
ATOM 786 N N . HIS A 1 99 ? 3.932 -6.807 -4.560 1.00 87.88 99 HIS A N 1
ATOM 787 C CA . HIS A 1 99 ? 5.306 -6.387 -4.825 1.00 87.88 99 HIS A CA 1
ATOM 788 C C . HIS A 1 99 ? 5.703 -6.586 -6.290 1.00 87.88 99 HIS A C 1
ATOM 790 O O . HIS A 1 99 ? 5.199 -7.479 -6.973 1.00 87.88 99 HIS A O 1
ATOM 796 N N . GLY A 1 100 ? 6.658 -5.775 -6.752 1.00 84.56 100 GLY A N 1
ATOM 797 C CA . GLY A 1 100 ? 7.370 -6.022 -8.002 1.00 84.56 100 GLY A CA 1
ATOM 798 C C . GLY A 1 100 ? 8.475 -7.047 -7.768 1.00 84.56 100 GLY A C 1
ATOM 799 O O . GLY A 1 100 ? 9.525 -6.707 -7.230 1.00 84.56 100 GLY A O 1
ATOM 800 N N . PHE A 1 101 ? 8.238 -8.301 -8.147 1.00 87.69 101 PHE A N 1
ATOM 801 C CA . PHE A 1 101 ? 9.238 -9.357 -8.012 1.00 87.69 101 PHE A CA 1
ATOM 802 C C . PHE A 1 101 ? 10.132 -9.434 -9.260 1.00 87.69 101 PHE A C 1
ATOM 804 O O . PHE A 1 101 ? 9.641 -9.260 -10.375 1.00 87.69 101 PHE A O 1
ATOM 811 N N . PRO A 1 102 ? 11.436 -9.735 -9.114 1.00 86.25 102 PRO A N 1
ATOM 812 C CA . PRO A 1 102 ? 12.312 -9.938 -10.262 1.00 86.25 102 PRO A CA 1
ATOM 813 C C . PRO A 1 102 ? 11.830 -11.085 -11.171 1.00 86.25 102 PRO A C 1
ATOM 815 O O . PRO A 1 102 ? 11.252 -12.055 -10.668 1.00 86.25 102 PRO A O 1
ATOM 818 N N . PRO A 1 103 ? 12.155 -11.065 -12.481 1.00 87.44 103 PRO A N 1
ATOM 819 C CA . PRO A 1 103 ? 11.698 -12.078 -13.442 1.00 87.44 103 PRO A CA 1
ATOM 820 C C . PRO A 1 103 ? 11.988 -13.534 -13.027 1.00 87.44 103 PRO A C 1
ATOM 822 O O . PRO A 1 103 ? 11.178 -14.437 -13.252 1.00 87.44 103 PRO A O 1
ATOM 825 N N . ALA A 1 104 ? 13.143 -13.777 -12.395 1.00 89.38 104 ALA A N 1
ATOM 826 C CA . ALA A 1 104 ? 13.519 -15.103 -11.903 1.00 89.38 104 ALA A CA 1
ATOM 827 C C . ALA A 1 104 ? 12.602 -15.577 -10.761 1.00 89.38 104 ALA A C 1
ATOM 829 O O . ALA A 1 104 ? 12.173 -16.731 -10.751 1.00 89.38 104 ALA A O 1
ATOM 830 N N . THR A 1 105 ? 12.258 -14.675 -9.840 1.00 90.31 105 THR A N 1
ATOM 831 C CA . THR A 1 105 ? 11.350 -14.950 -8.723 1.00 90.31 105 THR A CA 1
ATOM 832 C C . THR A 1 105 ? 9.923 -15.174 -9.220 1.00 90.31 105 THR A C 1
ATOM 834 O O . THR A 1 105 ? 9.285 -16.138 -8.804 1.00 90.31 105 THR A O 1
ATOM 837 N N . GLU A 1 106 ? 9.437 -14.366 -10.173 1.00 90.81 106 GLU A N 1
ATOM 838 C CA . GLU A 1 106 ? 8.128 -14.602 -10.808 1.00 90.81 106 GLU A CA 1
ATOM 839 C C . GLU A 1 106 ? 8.060 -15.986 -11.468 1.00 90.81 106 GLU A C 1
ATOM 841 O O . GLU A 1 106 ? 7.077 -16.709 -11.308 1.00 90.81 106 GLU A O 1
ATOM 846 N N . SER A 1 107 ? 9.123 -16.386 -12.171 1.00 90.50 107 SER A N 1
ATOM 847 C CA . SER A 1 107 ? 9.201 -17.704 -12.811 1.00 90.50 107 SER A CA 1
ATOM 848 C C . SER A 1 107 ? 9.116 -18.837 -11.785 1.00 90.50 107 SER A C 1
ATOM 850 O O . SER A 1 107 ? 8.418 -19.827 -12.011 1.00 90.50 107 SER A O 1
ATOM 852 N N . GLN A 1 108 ? 9.782 -18.681 -10.637 1.00 93.19 108 GLN A N 1
ATOM 853 C CA . GLN A 1 108 ? 9.706 -19.636 -9.534 1.00 93.19 108 GLN A CA 1
ATOM 854 C C . GLN A 1 108 ? 8.297 -19.699 -8.927 1.00 93.19 108 GLN A C 1
ATOM 856 O O . GLN A 1 108 ? 7.797 -20.792 -8.673 1.00 93.19 108 GLN A O 1
ATOM 861 N N . PHE A 1 109 ? 7.633 -18.556 -8.742 1.00 93.44 109 PHE A N 1
ATOM 862 C CA . PHE A 1 109 ? 6.257 -18.498 -8.247 1.00 93.44 109 PHE A CA 1
ATOM 863 C C . PHE A 1 109 ? 5.279 -19.221 -9.169 1.00 93.44 109 PHE A C 1
ATOM 865 O O . PHE A 1 109 ? 4.491 -20.036 -8.696 1.00 93.44 109 PHE A O 1
ATOM 872 N N . ILE A 1 110 ? 5.358 -18.984 -10.480 1.00 92.31 110 ILE A N 1
ATOM 873 C CA . ILE A 1 110 ? 4.518 -19.683 -11.463 1.00 92.31 110 ILE A CA 1
ATOM 874 C C . ILE A 1 110 ? 4.794 -21.193 -11.410 1.00 92.31 110 ILE A C 1
ATOM 876 O O . ILE A 1 110 ? 3.851 -21.985 -11.415 1.00 92.31 110 ILE A O 1
ATOM 880 N N . ALA A 1 111 ? 6.064 -21.603 -11.311 1.00 93.75 111 ALA A N 1
ATOM 881 C CA . ALA A 1 111 ? 6.437 -23.015 -11.213 1.00 93.75 111 ALA A CA 1
ATOM 882 C C . ALA A 1 111 ? 5.902 -23.697 -9.937 1.00 93.75 111 ALA A C 1
ATOM 884 O O . ALA A 1 111 ? 5.543 -24.871 -9.987 1.00 93.75 111 ALA A O 1
ATOM 885 N N . ASP A 1 112 ? 5.793 -22.965 -8.824 1.00 92.19 112 ASP A N 1
ATOM 886 C CA . ASP A 1 112 ? 5.165 -23.427 -7.575 1.00 92.19 112 ASP A CA 1
ATOM 887 C C . ASP A 1 112 ? 3.628 -23.233 -7.560 1.00 92.19 112 ASP A C 1
ATOM 889 O O . ASP A 1 112 ? 2.955 -23.430 -6.547 1.00 92.19 112 ASP A O 1
ATOM 893 N N . GLY A 1 113 ? 3.027 -22.862 -8.693 1.00 93.00 113 GLY A N 1
ATOM 894 C CA . GLY A 1 113 ? 1.575 -22.733 -8.841 1.00 93.00 113 GLY A CA 1
ATOM 895 C C . GLY A 1 113 ? 0.977 -21.458 -8.238 1.00 93.00 113 GLY A C 1
ATOM 896 O O . GLY A 1 113 ? -0.248 -21.337 -8.160 1.00 93.00 113 GLY A O 1
ATOM 897 N N . THR A 1 114 ? 1.802 -20.490 -7.837 1.00 93.62 114 THR A N 1
ATOM 898 C CA . THR A 1 114 ? 1.338 -19.168 -7.409 1.00 93.62 114 THR A CA 1
ATOM 899 C C . THR A 1 114 ? 0.763 -18.411 -8.601 1.00 93.62 114 THR A C 1
ATOM 901 O O . THR A 1 114 ? 1.385 -18.267 -9.655 1.00 93.62 114 THR A O 1
ATOM 904 N N . ARG A 1 115 ? -0.454 -17.895 -8.430 1.00 92.75 115 ARG A N 1
ATOM 905 C CA . ARG A 1 115 ? -1.146 -17.115 -9.457 1.00 92.75 115 ARG A CA 1
ATOM 906 C C . ARG A 1 115 ? -0.684 -15.661 -9.424 1.00 92.75 115 ARG A C 1
ATOM 908 O O . ARG A 1 115 ? -0.909 -14.971 -8.435 1.00 92.75 115 ARG A O 1
ATOM 915 N N . ILE A 1 116 ? -0.136 -15.182 -10.538 1.00 91.06 116 ILE A N 1
ATOM 916 C CA . ILE A 1 116 ? 0.239 -13.775 -10.731 1.00 91.06 116 ILE A CA 1
ATOM 917 C C . ILE A 1 116 ? -0.864 -13.065 -11.526 1.00 91.06 116 ILE A C 1
ATOM 919 O O . ILE A 1 116 ? -1.249 -13.517 -12.605 1.00 91.06 116 ILE A O 1
ATOM 923 N N . ILE A 1 117 ? -1.380 -11.954 -10.995 1.00 90.38 117 ILE A N 1
ATOM 924 C CA . ILE A 1 117 ? -2.318 -11.064 -11.693 1.00 90.38 117 ILE A CA 1
ATOM 925 C C . ILE A 1 117 ? -1.564 -9.790 -12.067 1.00 90.38 117 ILE A C 1
ATOM 927 O O . ILE A 1 117 ? -0.984 -9.145 -11.199 1.00 90.38 117 ILE A O 1
ATOM 931 N N . ARG A 1 118 ? -1.606 -9.401 -13.343 1.00 86.44 118 ARG A N 1
ATOM 932 C CA . ARG A 1 118 ? -0.941 -8.191 -13.846 1.00 86.44 118 ARG A CA 1
ATOM 933 C C . ARG A 1 118 ? -1.980 -7.126 -14.186 1.00 86.44 118 ARG A C 1
ATOM 935 O O . ARG A 1 118 ? -2.489 -7.080 -15.302 1.00 86.44 118 ARG A O 1
ATOM 942 N N . GLY A 1 119 ? -2.344 -6.325 -13.187 1.00 83.44 119 GLY A N 1
ATOM 943 C CA . GLY A 1 119 ? -3.218 -5.162 -13.363 1.00 83.44 119 GLY A CA 1
ATOM 944 C C . GLY A 1 119 ? -2.431 -3.903 -13.754 1.00 83.44 119 GLY A C 1
ATOM 945 O O . GLY A 1 119 ? -1.238 -3.819 -13.454 1.00 83.44 119 GLY A O 1
ATOM 946 N N . PRO A 1 120 ? -3.064 -2.910 -14.404 1.00 81.44 120 PRO A N 1
ATOM 947 C CA . PRO A 1 120 ? -2.414 -1.634 -14.677 1.00 81.44 120 PRO A CA 1
ATOM 948 C C . PRO A 1 120 ? -2.180 -0.879 -13.361 1.00 81.44 120 PRO A C 1
ATOM 950 O O . PRO A 1 120 ? -3.129 -0.489 -12.686 1.00 81.44 120 PRO A O 1
ATOM 953 N N . LEU A 1 121 ? -0.913 -0.667 -12.997 1.00 79.00 121 LEU A N 1
ATOM 954 C CA . LEU A 1 121 ? -0.549 0.114 -11.807 1.00 79.00 121 LEU A CA 1
ATOM 955 C C . LEU A 1 121 ? -0.542 1.626 -12.067 1.00 79.00 121 LEU A C 1
ATOM 957 O O . LEU A 1 121 ? -0.535 2.401 -11.118 1.00 79.00 121 LEU A O 1
ATOM 961 N N . TYR A 1 122 ? -0.528 2.047 -13.339 1.00 83.62 122 TYR A N 1
ATOM 962 C CA . TYR A 1 122 ? -0.370 3.446 -13.773 1.00 83.62 122 TYR A CA 1
ATOM 963 C C . TYR A 1 122 ? 0.852 4.163 -13.171 1.00 83.62 122 TYR A C 1
ATOM 965 O O . TYR A 1 122 ? 0.937 5.389 -13.177 1.00 83.62 122 TYR A O 1
ATOM 973 N N . THR A 1 123 ? 1.817 3.389 -12.682 1.00 79.69 123 THR A N 1
ATOM 974 C CA . THR A 1 123 ? 3.074 3.834 -12.089 1.00 79.69 123 THR A CA 1
ATOM 975 C C . THR A 1 123 ? 4.226 3.047 -12.705 1.00 79.69 123 THR A C 1
ATOM 977 O O . THR A 1 123 ? 4.028 2.005 -13.335 1.00 79.69 123 THR A O 1
ATOM 980 N N . GLY A 1 124 ? 5.443 3.556 -12.545 1.00 79.56 124 GLY A N 1
ATOM 981 C CA . GLY A 1 124 ? 6.645 2.890 -13.019 1.00 79.56 124 GLY A CA 1
ATOM 982 C C . GLY A 1 124 ? 7.910 3.627 -12.587 1.00 79.56 124 GLY A C 1
ATOM 983 O O . GLY A 1 124 ? 7.826 4.760 -12.103 1.00 79.56 124 GLY A O 1
ATOM 984 N N . PRO A 1 125 ? 9.081 2.993 -12.746 1.00 81.25 125 PRO A N 1
ATOM 985 C CA . PRO A 1 125 ? 10.356 3.648 -12.498 1.00 81.25 125 PRO A CA 1
ATOM 986 C C . PRO A 1 125 ? 10.538 4.836 -13.450 1.00 81.25 125 PRO A C 1
ATOM 988 O O . PRO A 1 125 ? 10.165 4.780 -14.623 1.00 81.25 125 PRO A O 1
ATOM 991 N N . ALA A 1 126 ? 11.135 5.911 -12.943 1.00 86.12 126 ALA A N 1
ATOM 992 C CA . ALA A 1 126 ? 11.393 7.120 -13.711 1.00 86.12 126 ALA A CA 1
ATOM 993 C C . ALA A 1 126 ? 12.730 7.748 -13.313 1.00 86.12 126 ALA A C 1
ATOM 995 O O . ALA A 1 126 ? 13.160 7.678 -12.162 1.00 86.12 126 ALA A O 1
ATOM 996 N N . LEU A 1 127 ? 13.371 8.396 -14.285 1.00 87.81 127 LEU A N 1
ATOM 997 C CA . LEU A 1 127 ? 14.520 9.263 -14.059 1.00 87.81 127 LEU A CA 1
ATOM 998 C C . LEU A 1 127 ? 14.040 10.709 -14.071 1.00 87.81 127 LEU A C 1
ATOM 1000 O O . LEU A 1 127 ? 13.600 11.219 -15.102 1.00 87.81 127 LEU A O 1
ATOM 1004 N N . TYR A 1 128 ? 14.139 11.363 -12.918 1.00 89.56 128 TYR A N 1
ATOM 1005 C CA . TYR A 1 128 ? 13.823 12.778 -12.777 1.00 89.56 128 TYR A CA 1
ATOM 1006 C C . TYR A 1 128 ? 15.099 13.608 -12.795 1.00 89.56 128 TYR A C 1
ATOM 1008 O O . TYR A 1 128 ? 16.097 13.275 -12.155 1.00 89.56 128 TYR A O 1
ATOM 1016 N N . PHE A 1 129 ? 15.045 14.719 -13.519 1.00 92.62 129 PHE A N 1
ATOM 1017 C CA . PHE A 1 129 ? 16.147 15.658 -13.636 1.00 92.62 129 PHE A CA 1
ATOM 1018 C C . PHE A 1 129 ? 15.855 16.899 -12.797 1.00 92.62 129 PHE A C 1
ATOM 1020 O O . PHE A 1 129 ? 14.790 17.502 -12.913 1.00 92.62 129 PHE A O 1
ATOM 1027 N N . ASN A 1 130 ? 16.817 17.322 -11.979 1.00 95.81 130 ASN A N 1
ATOM 1028 C CA . ASN A 1 130 ? 16.733 18.624 -11.330 1.00 95.81 130 ASN A CA 1
ATOM 1029 C C . ASN A 1 130 ? 17.115 19.715 -12.339 1.00 95.81 130 ASN A C 1
ATOM 1031 O O . ASN A 1 130 ? 18.295 19.947 -12.582 1.00 95.81 130 ASN A O 1
ATOM 1035 N N . HIS A 1 131 ? 16.120 20.403 -12.900 1.00 96.00 131 HIS A N 1
ATOM 1036 C CA . HIS A 1 131 ? 16.318 21.405 -13.955 1.00 96.00 131 HIS A CA 1
ATOM 1037 C C . HIS A 1 131 ? 17.060 22.677 -13.500 1.00 96.00 131 HIS A C 1
ATOM 1039 O O . HIS A 1 131 ? 17.290 23.556 -14.322 1.00 96.00 131 HIS A O 1
ATOM 1045 N N . ALA A 1 132 ? 17.419 22.811 -12.220 1.00 97.69 132 ALA A N 1
ATOM 1046 C CA . ALA A 1 132 ? 18.207 23.936 -11.716 1.00 97.69 132 ALA A CA 1
ATOM 1047 C C . ALA A 1 132 ? 19.730 23.692 -11.756 1.00 97.69 132 ALA A C 1
ATOM 1049 O O . ALA A 1 132 ? 20.496 24.567 -11.356 1.00 97.69 132 ALA A O 1
ATOM 1050 N N . ILE A 1 133 ? 20.179 22.506 -12.184 1.00 97.69 133 ILE A N 1
ATOM 1051 C CA . ILE A 1 133 ? 21.585 22.083 -12.133 1.00 97.69 133 ILE A CA 1
ATOM 1052 C C . ILE A 1 133 ? 22.084 21.762 -13.542 1.00 97.69 133 ILE A C 1
ATOM 1054 O O . ILE A 1 133 ? 21.417 21.041 -14.274 1.00 97.69 133 ILE A O 1
ATOM 1058 N N . HIS A 1 134 ? 23.284 22.225 -13.898 1.00 96.81 134 HIS A N 1
ATOM 1059 C CA . HIS A 1 134 ? 23.926 21.870 -15.166 1.00 96.81 134 HIS A CA 1
ATOM 1060 C C . HIS A 1 134 ? 24.379 20.395 -15.204 1.00 96.81 134 HIS A C 1
ATOM 1062 O O . HIS A 1 134 ? 25.017 19.968 -14.238 1.00 96.81 134 HIS A O 1
ATOM 1068 N N . PRO A 1 135 ? 24.120 19.605 -16.276 1.00 95.50 135 PRO A N 1
ATOM 1069 C CA . PRO A 1 135 ? 23.503 19.968 -17.567 1.00 95.50 135 PRO A CA 1
ATOM 1070 C C . PRO A 1 135 ? 21.993 19.656 -17.679 1.00 95.50 135 PRO A C 1
ATOM 1072 O O . PRO A 1 135 ? 21.451 19.535 -18.778 1.00 95.50 135 PRO A O 1
ATOM 1075 N N . PHE A 1 136 ? 21.302 19.447 -16.561 1.00 96.94 136 PHE A N 1
ATOM 1076 C CA . PHE A 1 136 ? 19.913 18.990 -16.516 1.00 96.94 136 PHE A CA 1
ATOM 1077 C C . PHE A 1 136 ? 18.879 20.071 -16.846 1.00 96.94 136 PHE A C 1
ATOM 1079 O O . PHE A 1 136 ? 17.729 19.740 -17.144 1.00 96.94 136 PHE A O 1
ATOM 1086 N N . GLU A 1 137 ? 19.262 21.346 -16.811 1.00 97.44 137 GLU A N 1
ATOM 1087 C CA . GLU A 1 137 ? 18.472 22.489 -17.269 1.00 97.44 137 GLU A CA 1
ATOM 1088 C C . GLU A 1 137 ? 18.277 22.477 -18.792 1.00 97.44 137 GLU A C 1
ATOM 1090 O O . GLU A 1 137 ? 17.205 22.859 -19.273 1.00 97.44 137 GLU A O 1
ATOM 1095 N N . LEU A 1 138 ? 19.256 21.961 -19.546 1.00 97.81 138 LEU A N 1
ATOM 1096 C CA . LEU A 1 138 ? 19.242 21.937 -21.010 1.00 97.81 138 LEU A CA 1
ATOM 1097 C C . LEU A 1 138 ? 18.196 20.943 -21.557 1.00 97.81 138 LEU A C 1
ATOM 1099 O O . LEU A 1 138 ? 18.303 19.735 -21.308 1.00 97.81 138 LEU A O 1
ATOM 1103 N N . PRO A 1 139 ? 17.189 21.399 -22.331 1.00 95.50 139 PRO A N 1
ATOM 1104 C CA . PRO A 1 139 ? 16.219 20.508 -22.968 1.00 95.50 139 PRO A CA 1
ATOM 1105 C C . PRO A 1 139 ? 16.868 19.457 -23.872 1.00 95.50 139 PRO A C 1
ATOM 1107 O O . PRO A 1 139 ? 16.450 18.300 -23.859 1.00 95.50 139 PRO A O 1
ATOM 1110 N N . GLU A 1 140 ? 17.914 19.834 -24.604 1.00 96.88 140 GLU A N 1
ATOM 1111 C CA . GLU A 1 140 ? 18.638 18.973 -25.538 1.00 96.88 140 GLU A CA 1
ATOM 1112 C C . GLU A 1 140 ? 19.342 17.828 -24.807 1.00 96.88 140 GLU A C 1
ATOM 1114 O O . GLU A 1 140 ? 19.345 16.700 -25.295 1.00 96.88 140 GLU A O 1
ATOM 1119 N N . PHE A 1 141 ? 19.879 18.083 -23.606 1.00 95.94 141 PHE A N 1
ATOM 1120 C CA . PHE A 1 141 ? 20.465 17.034 -22.771 1.00 95.94 141 PHE A CA 1
ATOM 1121 C C . PHE A 1 141 ? 19.402 16.010 -22.360 1.00 95.94 141 PHE A C 1
ATOM 1123 O O . PHE A 1 141 ? 19.594 14.807 -22.534 1.00 95.94 141 PHE A O 1
ATOM 1130 N N . ARG A 1 142 ? 18.242 16.469 -21.870 1.00 94.12 142 ARG A N 1
ATOM 1131 C CA . ARG A 1 142 ? 17.151 15.570 -21.452 1.00 94.12 142 ARG A CA 1
ATOM 1132 C C . ARG A 1 142 ? 16.577 14.778 -22.628 1.00 94.12 142 ARG A C 1
ATOM 1134 O O . ARG A 1 142 ? 16.300 13.590 -22.484 1.00 94.12 142 ARG A O 1
ATOM 1141 N N . GLN A 1 143 ? 16.447 15.406 -23.797 1.00 93.44 143 GLN A N 1
ATOM 1142 C CA . GLN A 1 143 ? 16.057 14.725 -25.032 1.00 93.44 143 GLN A CA 1
ATOM 1143 C C . GLN A 1 143 ? 17.102 13.685 -25.448 1.00 93.44 143 GLN A C 1
ATOM 1145 O O . GLN A 1 143 ? 16.736 12.556 -25.752 1.00 93.44 143 GLN A O 1
ATOM 1150 N N . ALA A 1 144 ? 18.396 14.010 -25.400 1.00 95.19 144 ALA A N 1
ATOM 1151 C CA . ALA A 1 144 ? 19.458 13.054 -25.708 1.00 95.19 144 ALA A CA 1
ATOM 1152 C C . ALA A 1 144 ? 19.423 11.838 -24.768 1.00 95.19 144 ALA A C 1
ATOM 1154 O O . ALA A 1 144 ? 19.459 10.703 -25.240 1.00 95.19 144 ALA A O 1
ATOM 1155 N N . MET A 1 145 ? 19.252 12.053 -23.459 1.00 93.38 145 MET A N 1
ATOM 1156 C CA . MET A 1 145 ? 19.067 10.964 -22.490 1.00 93.38 145 MET A CA 1
ATOM 1157 C C . MET A 1 145 ? 17.847 10.103 -22.831 1.00 93.38 145 MET A C 1
ATOM 1159 O O . MET A 1 145 ? 17.922 8.876 -22.790 1.00 93.38 145 MET A O 1
ATOM 1163 N N . ALA A 1 146 ? 16.743 10.732 -23.239 1.00 90.38 146 ALA A N 1
ATOM 1164 C CA . ALA A 1 146 ? 15.557 10.031 -23.707 1.00 90.38 146 ALA A CA 1
ATOM 1165 C C . ALA A 1 146 ? 15.811 9.183 -24.973 1.00 90.38 146 ALA A C 1
ATOM 1167 O O . ALA A 1 146 ? 15.124 8.184 -25.157 1.00 90.38 146 ALA A O 1
ATOM 1168 N N . TYR A 1 147 ? 16.765 9.518 -25.839 1.00 91.88 147 TYR A N 1
ATOM 1169 C CA . TYR A 1 147 ? 17.101 8.679 -27.000 1.00 91.88 147 TYR A CA 1
ATOM 1170 C C . TYR A 1 147 ? 18.104 7.565 -26.685 1.00 91.88 147 TYR A C 1
ATOM 1172 O O . TYR A 1 147 ? 18.071 6.527 -27.337 1.00 91.88 147 TYR A O 1
ATOM 1180 N N . ILE A 1 148 ? 18.996 7.772 -25.713 1.00 94.25 148 ILE A N 1
ATOM 1181 C CA . ILE A 1 148 ? 20.062 6.813 -25.378 1.00 94.25 148 ILE A CA 1
ATOM 1182 C C . ILE A 1 148 ? 19.543 5.658 -24.513 1.00 94.25 148 ILE A C 1
ATOM 1184 O O . ILE A 1 148 ? 20.074 4.552 -24.582 1.00 94.25 148 ILE A O 1
ATOM 1188 N N . ILE A 1 149 ? 18.522 5.898 -23.690 1.00 91.00 149 ILE A N 1
ATOM 1189 C CA . ILE A 1 149 ? 17.954 4.865 -22.822 1.00 91.00 149 ILE A CA 1
ATOM 1190 C C . ILE A 1 149 ? 17.053 3.939 -23.643 1.00 91.00 149 ILE A C 1
ATOM 1192 O O . ILE A 1 149 ? 15.979 4.347 -24.099 1.00 91.00 149 ILE A O 1
ATOM 1196 N N . ASP A 1 150 ? 17.457 2.673 -23.756 1.00 92.69 150 ASP A N 1
ATOM 1197 C CA . ASP A 1 150 ? 16.582 1.604 -24.228 1.00 92.69 150 ASP A CA 1
ATOM 1198 C C . ASP A 1 150 ? 15.509 1.319 -23.166 1.00 92.69 150 ASP A C 1
ATOM 1200 O O . ASP A 1 150 ? 15.748 0.699 -22.127 1.00 92.69 150 ASP A O 1
ATOM 1204 N N . ARG A 1 151 ? 14.304 1.841 -23.408 1.00 90.38 151 ARG A N 1
ATOM 1205 C CA . ARG A 1 151 ? 13.169 1.690 -22.490 1.00 90.38 151 ARG A CA 1
ATOM 1206 C C . ARG A 1 151 ? 12.545 0.303 -22.547 1.00 90.38 151 ARG A C 1
ATOM 1208 O O . ARG A 1 151 ? 11.906 -0.082 -21.571 1.00 90.38 151 ARG A O 1
ATOM 1215 N N . ASP A 1 152 ? 12.686 -0.410 -23.663 1.00 90.31 152 ASP A N 1
ATOM 1216 C CA . ASP A 1 152 ? 12.167 -1.772 -23.778 1.00 90.31 152 ASP A CA 1
ATOM 1217 C C . ASP A 1 152 ? 13.019 -2.708 -22.919 1.00 90.31 152 ASP A C 1
ATOM 1219 O O . ASP A 1 152 ? 12.482 -3.434 -22.079 1.00 90.31 152 ASP A O 1
ATOM 1223 N N . GLU A 1 153 ? 14.347 -2.612 -23.041 1.00 91.75 153 GLU A N 1
ATOM 1224 C CA . GLU A 1 153 ? 15.279 -3.350 -22.186 1.00 91.75 153 GLU A CA 1
ATOM 1225 C C . GLU A 1 153 ? 15.106 -2.964 -20.712 1.00 91.75 153 GLU A C 1
ATOM 1227 O O . GLU A 1 153 ? 14.946 -3.836 -19.855 1.00 91.75 153 GLU A O 1
ATOM 1232 N N . ASN A 1 154 ? 15.073 -1.663 -20.400 1.00 89.06 154 ASN A N 1
ATOM 1233 C CA . ASN A 1 154 ? 14.937 -1.198 -19.020 1.00 89.06 154 ASN A CA 1
ATOM 1234 C C . ASN A 1 154 ? 13.629 -1.673 -18.366 1.00 89.06 154 ASN A C 1
ATOM 1236 O O . ASN A 1 154 ? 13.643 -2.117 -17.215 1.00 89.06 154 ASN A O 1
ATOM 1240 N N . GLY A 1 155 ? 12.514 -1.622 -19.101 1.00 87.88 155 GLY A N 1
ATOM 1241 C CA . GLY A 1 155 ? 11.227 -2.124 -18.627 1.00 87.88 155 GLY A CA 1
ATOM 1242 C C . GLY A 1 155 ? 11.265 -3.627 -18.359 1.00 87.88 155 GLY A C 1
ATOM 1243 O O . GLY A 1 155 ? 10.853 -4.067 -17.283 1.00 87.88 155 GLY A O 1
ATOM 1244 N N . PHE A 1 156 ? 11.815 -4.406 -19.294 1.00 86.94 156 PHE A N 1
ATOM 1245 C CA . PHE A 1 156 ? 11.894 -5.860 -19.173 1.00 86.94 156 PHE A CA 1
ATOM 1246 C C . PHE A 1 156 ? 12.795 -6.314 -18.017 1.00 86.94 156 PHE A C 1
ATOM 1248 O O . PHE A 1 156 ? 12.403 -7.174 -17.231 1.00 86.94 156 PHE A O 1
ATOM 1255 N N . VAL A 1 157 ? 13.984 -5.721 -17.868 1.00 86.38 157 VAL A N 1
ATOM 1256 C CA . VAL A 1 157 ? 14.917 -6.071 -16.781 1.00 86.38 157 VAL A CA 1
ATOM 1257 C C . VAL A 1 157 ? 14.335 -5.722 -15.409 1.00 86.38 157 VAL A C 1
ATOM 1259 O O . VAL A 1 157 ? 14.568 -6.447 -14.444 1.00 86.38 157 VAL A O 1
ATOM 1262 N N . SER A 1 158 ? 13.556 -4.641 -15.323 1.00 82.44 158 SER A N 1
ATOM 1263 C CA . SER A 1 158 ? 12.992 -4.169 -14.054 1.00 82.44 158 SER A CA 1
ATOM 1264 C C . SER A 1 158 ? 11.751 -4.952 -13.620 1.00 82.44 158 SER A C 1
ATOM 1266 O O . SER A 1 158 ? 11.611 -5.255 -12.440 1.00 82.44 158 SER A O 1
ATOM 1268 N N . LEU A 1 159 ? 10.832 -5.242 -14.550 1.00 84.25 159 LEU A N 1
ATOM 1269 C CA . LEU A 1 159 ? 9.481 -5.734 -14.234 1.00 84.25 159 LEU A CA 1
ATOM 1270 C C . LEU A 1 159 ? 8.979 -6.840 -15.184 1.00 84.25 159 LEU A C 1
ATOM 1272 O O . LEU A 1 159 ? 7.778 -7.106 -15.235 1.00 84.25 159 LEU A O 1
ATOM 1276 N N . ALA A 1 160 ? 9.863 -7.474 -15.959 1.00 85.12 160 ALA A N 1
ATOM 1277 C CA . ALA A 1 160 ? 9.510 -8.517 -16.925 1.00 85.12 160 ALA A CA 1
ATOM 1278 C C . ALA A 1 160 ? 8.348 -8.087 -17.848 1.00 85.12 160 ALA A C 1
ATOM 1280 O O . ALA A 1 160 ? 8.357 -7.005 -18.434 1.00 85.12 160 ALA A O 1
ATOM 1281 N N . GLU A 1 161 ? 7.315 -8.926 -17.959 1.00 85.88 161 GLU A N 1
ATOM 1282 C CA . GLU A 1 161 ? 6.117 -8.671 -18.761 1.00 85.88 161 GLU A CA 1
ATOM 1283 C C . GLU A 1 161 ? 5.294 -7.467 -18.273 1.00 85.88 161 GLU A C 1
ATOM 1285 O O . GLU A 1 161 ? 4.539 -6.888 -19.066 1.00 85.88 161 GLU A O 1
ATOM 1290 N N . SER A 1 162 ? 5.437 -7.086 -16.998 1.00 85.31 162 SER A N 1
ATOM 1291 C CA . SER A 1 162 ? 4.751 -5.944 -16.381 1.00 85.31 162 SER A CA 1
ATOM 1292 C C . SER A 1 162 ? 5.406 -4.607 -16.748 1.00 85.31 162 SER A C 1
ATOM 1294 O O . SER A 1 162 ? 4.751 -3.568 -16.699 1.00 85.31 162 SER A O 1
ATOM 1296 N N . GLY A 1 163 ? 6.676 -4.616 -17.164 1.00 87.25 163 GLY A N 1
ATOM 1297 C CA . GLY A 1 163 ? 7.374 -3.428 -17.643 1.00 87.25 163 GLY A CA 1
ATOM 1298 C C . GLY A 1 163 ? 6.926 -3.049 -19.051 1.00 87.25 163 GLY A C 1
ATOM 1299 O O . GLY A 1 163 ? 7.102 -3.819 -19.995 1.00 87.25 163 GLY A O 1
ATOM 1300 N N . LYS A 1 164 ? 6.353 -1.853 -19.213 1.00 87.75 164 LYS A N 1
ATOM 1301 C CA . LYS A 1 164 ? 5.985 -1.290 -20.521 1.00 87.75 164 LYS A CA 1
ATOM 1302 C C . LYS A 1 164 ? 6.742 0.009 -20.754 1.00 87.75 164 LYS A C 1
ATOM 1304 O O . LYS A 1 164 ? 6.734 0.890 -19.892 1.00 87.75 164 LYS A O 1
ATOM 1309 N N . ARG A 1 165 ? 7.387 0.132 -21.919 1.00 88.56 165 ARG A N 1
ATOM 1310 C CA . ARG A 1 165 ? 8.062 1.374 -22.305 1.00 88.56 165 ARG A CA 1
ATOM 1311 C C . ARG A 1 165 ? 7.066 2.533 -22.377 1.00 88.56 165 ARG A C 1
ATOM 1313 O O . ARG A 1 165 ? 5.938 2.351 -22.822 1.00 88.56 165 ARG A O 1
ATOM 1320 N N . GLN A 1 166 ? 7.522 3.718 -21.988 1.00 87.56 166 GLN A N 1
ATOM 1321 C CA . GLN A 1 166 ? 6.798 4.968 -22.220 1.00 87.56 166 GLN A CA 1
ATOM 1322 C C . GLN A 1 166 ? 7.079 5.481 -23.640 1.00 87.56 166 GLN A C 1
ATOM 1324 O O . GLN A 1 166 ? 8.236 5.506 -24.068 1.00 87.56 166 GLN A O 1
ATOM 1329 N N . VAL A 1 167 ? 6.031 5.910 -24.339 1.00 88.31 167 VAL A N 1
ATOM 1330 C CA . VAL A 1 167 ? 6.026 6.435 -25.709 1.00 88.31 167 VAL A CA 1
ATOM 1331 C C . VAL A 1 167 ? 5.858 7.951 -25.697 1.00 88.31 167 VAL A C 1
ATOM 1333 O O . VAL A 1 167 ? 6.680 8.648 -26.291 1.00 88.31 167 VAL A O 1
ATOM 1336 N N . TYR A 1 168 ? 4.843 8.483 -25.004 1.00 88.50 168 TYR A N 1
ATOM 1337 C CA . TYR A 1 168 ? 4.548 9.922 -25.046 1.00 88.50 168 TYR A CA 1
ATOM 1338 C C . TYR A 1 168 ? 5.372 10.731 -24.042 1.00 88.50 168 TYR A C 1
ATOM 1340 O O . TYR A 1 168 ? 5.569 11.928 -24.239 1.00 88.50 168 TYR A O 1
ATOM 1348 N N . MET A 1 169 ? 5.868 10.091 -22.973 1.00 86.56 169 MET A N 1
ATOM 1349 C CA . MET A 1 169 ? 6.616 10.747 -21.886 1.00 86.56 169 MET A CA 1
ATOM 1350 C C . MET A 1 169 ? 5.868 11.948 -21.275 1.00 86.56 169 MET A C 1
ATOM 1352 O O . MET A 1 169 ? 6.477 12.941 -20.881 1.00 86.56 169 MET A O 1
ATOM 1356 N N . ALA A 1 170 ? 4.539 11.856 -21.172 1.00 86.69 170 ALA A N 1
ATOM 1357 C CA . ALA A 1 170 ? 3.670 12.944 -20.715 1.00 86.69 170 ALA A CA 1
ATOM 1358 C C . ALA A 1 170 ? 3.671 13.159 -19.182 1.00 86.69 170 ALA A C 1
ATOM 1360 O O . ALA A 1 170 ? 2.966 14.030 -18.678 1.00 86.69 170 ALA A O 1
ATOM 1361 N N . GLY A 1 171 ? 4.457 12.377 -18.431 1.00 83.44 171 GLY A N 1
ATOM 1362 C CA . GLY A 1 171 ? 4.509 12.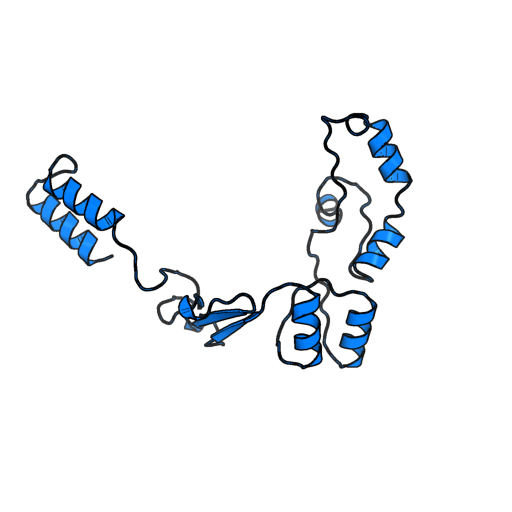416 -16.962 1.00 83.44 171 GLY A CA 1
ATOM 1363 C C . GLY A 1 171 ? 3.454 11.547 -16.265 1.00 83.44 171 GLY A C 1
ATOM 1364 O O . GLY A 1 171 ? 3.380 11.539 -15.041 1.00 83.44 171 GLY A O 1
ATOM 1365 N N . PHE A 1 172 ? 2.666 10.801 -17.034 1.00 84.88 172 PHE A N 1
ATOM 1366 C CA . PHE A 1 172 ? 1.701 9.803 -16.579 1.00 84.88 172 PHE A CA 1
ATOM 1367 C C . PHE A 1 172 ? 1.662 8.650 -17.589 1.00 84.88 172 PHE A C 1
ATOM 1369 O O . PHE A 1 172 ? 2.233 8.761 -18.673 1.00 84.88 172 PHE A O 1
ATOM 1376 N N . ALA A 1 173 ? 1.020 7.537 -17.229 1.00 85.94 173 ALA A N 1
ATOM 1377 C CA . ALA A 1 173 ? 0.978 6.349 -18.077 1.00 85.94 173 ALA A CA 1
ATOM 1378 C C . ALA A 1 173 ? 0.300 6.626 -19.432 1.00 85.94 173 ALA A C 1
ATOM 1380 O O . ALA A 1 173 ? -0.816 7.142 -19.464 1.00 85.94 173 ALA A O 1
ATOM 1381 N N . ASP A 1 174 ? 0.929 6.203 -20.534 1.00 87.62 174 ASP A N 1
ATOM 1382 C CA . ASP A 1 174 ? 0.414 6.402 -21.901 1.00 87.62 174 ASP A CA 1
ATOM 1383 C C . ASP A 1 174 ? -1.036 5.926 -22.093 1.00 87.62 174 ASP A C 1
ATOM 1385 O O . ASP A 1 174 ? -1.812 6.583 -22.776 1.00 87.62 174 ASP A O 1
ATOM 1389 N N . SER A 1 175 ? -1.453 4.846 -21.423 1.00 84.69 175 SER A N 1
ATOM 1390 C CA . SER A 1 175 ? -2.834 4.341 -21.488 1.00 84.69 175 SER A CA 1
ATOM 1391 C C . SER A 1 175 ? -3.888 5.346 -21.007 1.00 84.69 175 SER A C 1
ATOM 1393 O O . SER A 1 175 ? -5.063 5.195 -21.313 1.00 84.69 175 SER A O 1
ATOM 1395 N N . VAL A 1 176 ? -3.487 6.331 -20.199 1.00 85.00 176 VAL A N 1
ATOM 1396 C CA . VAL A 1 176 ? -4.352 7.432 -19.750 1.00 85.00 176 VAL A CA 1
ATOM 1397 C C . VAL A 1 176 ? -4.352 8.577 -20.770 1.00 85.00 176 VAL A C 1
ATOM 1399 O O . VAL A 1 176 ? -5.319 9.322 -20.834 1.00 85.00 176 VAL A O 1
ATOM 1402 N N . ALA A 1 177 ? -3.296 8.718 -21.578 1.00 82.81 177 ALA A N 1
ATOM 1403 C CA . ALA A 1 177 ? -3.211 9.728 -22.638 1.00 82.81 177 ALA A CA 1
ATOM 1404 C C . ALA A 1 177 ? -4.030 9.351 -23.883 1.00 82.81 177 ALA A C 1
ATOM 1406 O O . ALA A 1 177 ? -4.406 10.225 -24.658 1.00 82.81 177 ALA A O 1
ATOM 1407 N N . GLU A 1 178 ? -4.263 8.054 -24.086 1.00 80.69 178 GLU A N 1
ATOM 1408 C CA . GLU A 1 178 ? -4.981 7.500 -25.242 1.00 80.69 178 GLU A CA 1
ATOM 1409 C C . GLU A 1 178 ? -6.503 7.396 -25.040 1.00 80.69 178 GLU A C 1
ATOM 1411 O O . GLU A 1 178 ? -7.212 7.044 -25.985 1.00 80.69 178 GLU A O 1
ATOM 1416 N N . ALA A 1 179 ? -6.993 7.675 -23.827 1.00 60.38 179 ALA A N 1
ATOM 1417 C CA . ALA A 1 179 ? -8.410 7.641 -23.456 1.00 60.38 179 ALA A CA 1
ATOM 1418 C C . ALA A 1 179 ? -9.100 8.993 -23.693 1.00 60.38 179 ALA A C 1
ATOM 1420 O O . ALA A 1 179 ? -10.266 8.971 -24.152 1.00 60.38 179 ALA A O 1
#